Protein AF-A0A0F9EX50-F1 (afdb_monomer)

Secondary structure (DSSP, 8-state):
----HHHHH----EEEE-TTT--EEEE-SS-HHHHHHHHHHHHHHHHHHHHHHHHHHHHHHHHHHHHTT-SGGG-SEEEETTTTEEEETTT--EEEHHHHHTT-GGGGT-

Structure (mmCIF, N/CA/C/O backbone):
data_AF-A0A0F9EX50-F1
#
_entry.id   AF-A0A0F9EX50-F1
#
loop_
_atom_site.group_PDB
_atom_site.id
_atom_site.type_symbol
_atom_site.label_atom_id
_atom_site.label_alt_id
_atom_site.label_comp_id
_atom_site.label_asym_id
_atom_site.label_entity_id
_atom_site.label_seq_id
_atom_site.pdbx_PDB_ins_code
_atom_site.Cartn_x
_atom_site.Cartn_y
_atom_site.Cartn_z
_atom_site.occupancy
_atom_site.B_iso_or_equiv
_atom_site.auth_seq_id
_atom_site.auth_comp_id
_atom_site.auth_asym_id
_atom_site.auth_atom_id
_atom_site.pdbx_PDB_model_num
ATOM 1 N N . GLY A 1 1 ? 11.479 13.851 -39.936 1.00 57.91 1 GLY A N 1
ATOM 2 C CA . GLY A 1 1 ? 12.374 14.913 -39.415 1.00 57.91 1 GLY A CA 1
ATOM 3 C C . GLY A 1 1 ? 13.435 15.248 -40.450 1.00 57.91 1 GLY A C 1
ATOM 4 O O . GLY A 1 1 ? 13.639 14.420 -41.332 1.00 57.91 1 GLY A O 1
ATOM 5 N N . LYS A 1 2 ? 14.089 16.417 -40.347 1.00 61.44 2 LYS A N 1
ATOM 6 C CA . LYS A 1 2 ? 15.002 16.956 -41.380 1.00 61.44 2 LYS A CA 1
ATOM 7 C C . LYS A 1 2 ? 15.981 15.876 -41.872 1.00 61.44 2 LYS A C 1
ATOM 9 O O . LYS A 1 2 ? 16.705 15.269 -41.077 1.00 61.44 2 LYS A O 1
ATOM 14 N N . GLY A 1 3 ? 15.840 15.534 -43.152 1.00 66.44 3 GLY A N 1
ATOM 15 C CA . GLY A 1 3 ? 16.390 14.339 -43.780 1.00 66.44 3 GLY A CA 1
ATOM 16 C C . GLY A 1 3 ? 17.593 14.678 -44.641 1.00 66.44 3 GLY A C 1
ATOM 17 O O . GLY A 1 3 ? 17.487 15.466 -45.569 1.00 66.44 3 GLY A O 1
ATOM 18 N N . GLY A 1 4 ? 18.731 14.076 -44.310 1.00 79.94 4 GLY A N 1
ATOM 19 C CA . GLY A 1 4 ? 19.935 14.095 -45.133 1.00 79.94 4 GLY A CA 1
ATOM 20 C C . GLY A 1 4 ? 20.348 12.673 -45.497 1.00 79.94 4 GLY A C 1
ATOM 21 O O . GLY A 1 4 ? 19.850 11.705 -44.914 1.00 79.94 4 GLY A O 1
ATOM 22 N N . GLN A 1 5 ? 21.305 12.541 -46.415 1.00 79.94 5 GLN A N 1
ATOM 23 C CA . GLN A 1 5 ? 21.797 11.250 -46.913 1.00 79.94 5 GLN A CA 1
ATOM 24 C C . GLN A 1 5 ? 22.168 10.275 -45.780 1.00 79.94 5 GLN A C 1
ATOM 26 O O . GLN A 1 5 ? 21.860 9.085 -45.845 1.00 79.94 5 GLN A O 1
ATOM 31 N N . HIS A 1 6 ? 22.759 10.793 -44.699 1.00 80.38 6 HIS A N 1
ATOM 32 C CA . HIS A 1 6 ? 23.112 10.011 -43.516 1.00 80.38 6 HIS A CA 1
ATOM 33 C C . HIS A 1 6 ? 21.896 9.374 -42.822 1.00 80.38 6 HIS A C 1
ATOM 35 O O . HIS A 1 6 ? 21.967 8.220 -42.411 1.00 80.38 6 HIS A O 1
ATOM 41 N N . ARG A 1 7 ? 20.768 10.090 -42.721 1.00 78.81 7 ARG A N 1
ATOM 42 C CA . ARG A 1 7 ? 19.530 9.594 -42.096 1.00 78.81 7 ARG A CA 1
ATOM 43 C C . ARG A 1 7 ? 18.859 8.516 -42.945 1.00 78.81 7 ARG A C 1
ATOM 45 O O . ARG A 1 7 ? 18.343 7.558 -42.385 1.00 78.81 7 ARG A O 1
ATOM 52 N N . ASN A 1 8 ? 18.875 8.675 -44.268 1.00 81.50 8 ASN A N 1
ATOM 53 C CA . ASN A 1 8 ? 18.222 7.733 -45.181 1.00 81.50 8 ASN A CA 1
ATOM 54 C C . ASN A 1 8 ? 19.002 6.416 -45.290 1.00 81.50 8 ASN A C 1
ATOM 56 O O . ASN A 1 8 ? 18.401 5.361 -45.445 1.00 81.50 8 ASN A O 1
ATOM 60 N N . LYS A 1 9 ? 20.338 6.470 -45.177 1.00 83.44 9 LYS A N 1
ATOM 61 C CA . LYS A 1 9 ? 21.207 5.291 -45.304 1.00 83.44 9 LYS A CA 1
ATOM 62 C C . LYS A 1 9 ? 21.497 4.573 -43.981 1.00 83.44 9 LYS A C 1
ATOM 64 O O . LYS A 1 9 ? 21.809 3.387 -44.012 1.00 83.44 9 LYS A O 1
ATOM 69 N N . ARG A 1 10 ? 21.455 5.251 -42.822 1.00 84.19 10 ARG A N 1
ATOM 70 C CA . ARG A 1 10 ? 21.866 4.653 -41.534 1.00 84.19 10 ARG A CA 1
ATOM 71 C C . ARG A 1 10 ? 20.701 4.348 -40.595 1.00 84.19 10 ARG A C 1
ATOM 73 O O . ARG A 1 10 ? 19.964 5.237 -40.174 1.00 84.19 10 ARG A O 1
ATOM 80 N N . GLN A 1 11 ? 20.627 3.094 -40.153 1.00 85.62 11 GLN A N 1
ATOM 81 C CA . GLN A 1 11 ? 19.657 2.606 -39.168 1.00 85.62 11 GLN A CA 1
ATOM 82 C C . GLN A 1 11 ? 20.151 2.812 -37.725 1.00 85.62 11 GLN A C 1
ATOM 84 O O . GLN A 1 11 ? 20.479 1.870 -37.000 1.00 85.62 11 GLN A O 1
ATOM 89 N N . ASN A 1 12 ? 20.221 4.075 -37.300 1.00 88.31 12 ASN A N 1
ATOM 90 C CA . ASN A 1 12 ? 20.726 4.427 -35.968 1.00 88.31 12 ASN A CA 1
ATOM 91 C C . ASN A 1 12 ? 19.667 4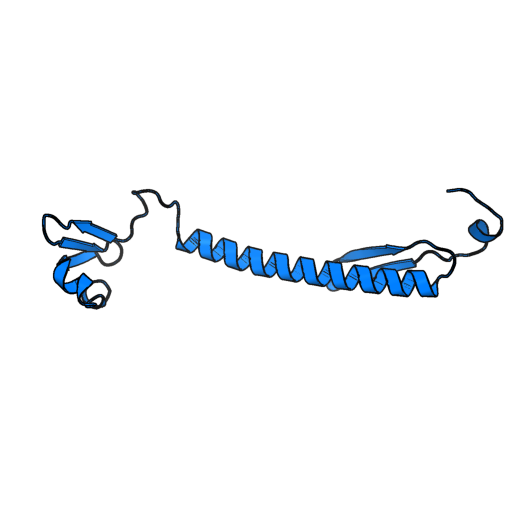.336 -34.855 1.00 88.31 12 ASN A C 1
ATOM 93 O O . ASN A 1 12 ? 20.027 4.376 -33.681 1.00 88.31 12 ASN A O 1
ATOM 97 N N . CYS A 1 13 ? 18.377 4.251 -35.189 1.00 90.81 13 CYS A N 1
ATOM 98 C CA . CYS A 1 13 ? 17.299 4.200 -34.198 1.00 90.81 13 CYS A CA 1
ATOM 99 C C . CYS A 1 13 ? 17.252 2.835 -33.496 1.00 90.81 13 CYS A C 1
ATOM 101 O O . CYS A 1 13 ? 17.428 1.800 -34.137 1.00 90.81 13 CYS A O 1
ATOM 103 N N . CYS A 1 14 ? 16.974 2.838 -32.192 1.00 93.25 14 CYS A N 1
ATOM 104 C CA . CYS A 1 14 ? 16.872 1.631 -31.374 1.00 93.25 14 CYS A CA 1
ATOM 105 C C . CYS A 1 14 ? 15.516 1.593 -30.666 1.00 93.25 14 CYS A C 1
ATOM 107 O O . CYS A 1 14 ? 15.100 2.595 -30.085 1.00 93.25 14 CYS A O 1
ATOM 109 N N . ARG A 1 15 ? 14.871 0.424 -30.668 1.00 95.25 15 ARG A N 1
ATOM 110 C CA . ARG A 1 15 ? 13.715 0.100 -29.825 1.00 95.25 15 ARG A CA 1
ATOM 111 C C . ARG A 1 15 ? 14.075 -1.101 -28.961 1.00 95.25 15 ARG A C 1
ATOM 113 O O . ARG A 1 15 ? 14.542 -2.109 -29.483 1.00 95.25 15 ARG A O 1
ATOM 120 N N . VAL A 1 16 ? 13.878 -0.981 -27.655 1.00 96.00 16 VAL A N 1
ATOM 121 C CA . VAL A 1 16 ? 14.137 -2.040 -26.675 1.00 96.00 16 VAL A CA 1
ATOM 122 C C . VAL A 1 16 ? 12.816 -2.397 -26.010 1.00 96.00 16 VAL A C 1
ATOM 124 O O . VAL A 1 16 ? 12.057 -1.505 -25.637 1.00 96.00 16 VAL A O 1
ATOM 127 N N . ILE A 1 17 ? 12.530 -3.693 -25.893 1.00 96.69 17 ILE A N 1
ATOM 128 C CA . ILE A 1 17 ? 11.285 -4.213 -25.321 1.00 96.69 17 ILE A CA 1
ATOM 129 C C . ILE A 1 17 ? 11.645 -5.154 -24.176 1.00 96.69 17 ILE A C 1
ATOM 131 O O . ILE A 1 17 ? 12.411 -6.100 -24.366 1.00 96.69 17 ILE A O 1
ATOM 135 N N . HIS A 1 18 ? 11.072 -4.917 -23.001 1.00 96.88 18 HIS A N 1
ATOM 136 C CA . HIS A 1 18 ? 11.093 -5.884 -21.917 1.00 96.88 18 HIS A CA 1
ATOM 137 C C . HIS A 1 18 ? 9.968 -6.899 -22.145 1.00 96.88 18 HIS A C 1
ATOM 139 O O . HIS A 1 18 ? 8.806 -6.613 -21.870 1.00 96.88 18 HIS A O 1
ATOM 145 N N . LYS A 1 19 ? 10.308 -8.077 -22.689 1.00 95.94 19 LYS A N 1
ATOM 146 C CA . LYS A 1 19 ? 9.321 -9.102 -23.081 1.00 95.94 19 LYS A CA 1
ATOM 147 C C . LYS A 1 19 ? 8.321 -9.465 -21.968 1.00 95.94 19 LYS A C 1
ATOM 149 O O . LYS A 1 19 ? 7.138 -9.504 -22.284 1.00 95.94 19 LYS A O 1
ATOM 154 N N . PRO A 1 20 ? 8.732 -9.670 -20.698 1.00 94.31 20 PRO A N 1
ATOM 155 C CA . PRO A 1 20 ? 7.795 -10.068 -19.646 1.00 94.31 20 PRO A CA 1
ATOM 156 C C . PRO A 1 20 ? 6.723 -9.023 -19.316 1.00 94.31 20 PRO A C 1
ATOM 158 O O . PRO A 1 20 ? 5.604 -9.392 -18.992 1.00 94.31 20 PRO A O 1
ATOM 161 N N . THR A 1 21 ? 7.048 -7.724 -19.385 1.00 93.94 21 THR A N 1
ATOM 162 C CA . THR A 1 21 ? 6.097 -6.649 -19.028 1.00 93.94 21 THR A CA 1
ATOM 163 C C . THR A 1 21 ? 5.505 -5.932 -20.240 1.00 93.94 21 THR A C 1
ATOM 165 O O . THR A 1 21 ? 4.644 -5.075 -20.077 1.00 93.94 21 THR A O 1
ATOM 168 N N . GLY A 1 22 ? 5.998 -6.203 -21.452 1.00 94.25 22 GLY A N 1
ATOM 169 C CA . GLY A 1 22 ? 5.599 -5.510 -22.681 1.00 94.25 22 GLY A CA 1
ATOM 170 C C . GLY A 1 22 ? 6.069 -4.051 -22.785 1.00 94.25 22 GLY A C 1
ATOM 171 O O . GLY A 1 22 ? 5.886 -3.421 -23.828 1.00 94.25 22 GLY A O 1
ATOM 172 N N . ILE A 1 23 ? 6.709 -3.499 -21.746 1.00 95.06 23 ILE A N 1
ATOM 173 C CA . ILE A 1 23 ? 7.177 -2.110 -21.733 1.00 95.06 23 ILE A CA 1
ATOM 174 C C . ILE A 1 23 ? 8.285 -1.945 -22.770 1.00 95.06 23 ILE A C 1
ATOM 176 O O . ILE A 1 23 ? 9.256 -2.706 -22.798 1.00 95.06 23 ILE A O 1
ATOM 180 N N . SER A 1 24 ? 8.149 -0.924 -23.617 1.00 95.62 24 SER A N 1
ATOM 181 C CA . SER A 1 24 ? 9.148 -0.604 -24.631 1.00 95.62 24 SER A CA 1
ATOM 182 C C . SER A 1 24 ? 9.595 0.844 -24.568 1.00 95.62 24 SER A C 1
ATOM 184 O O . SER A 1 24 ? 8.792 1.736 -24.304 1.00 95.62 24 SER A O 1
ATOM 186 N N . GLU A 1 25 ? 10.870 1.054 -24.871 1.00 96.81 25 GLU A N 1
ATOM 187 C CA . GLU A 1 25 ? 11.488 2.366 -25.005 1.00 96.81 25 GLU A CA 1
ATOM 188 C C . GLU A 1 25 ? 12.171 2.483 -26.357 1.00 96.81 25 GLU A C 1
ATOM 190 O O . GLU A 1 25 ? 12.733 1.515 -26.878 1.00 96.81 25 GLU A O 1
ATOM 195 N N . SER A 1 26 ? 12.118 3.677 -26.938 1.00 95.44 26 SER A N 1
ATOM 196 C CA . SER A 1 26 ? 12.736 3.959 -28.232 1.00 95.44 26 SER A CA 1
ATOM 197 C C . SER A 1 26 ? 13.600 5.208 -28.158 1.00 95.44 26 SER A C 1
ATOM 199 O O . SER A 1 26 ? 13.189 6.231 -27.613 1.00 95.44 26 SER A O 1
ATOM 201 N N . ARG A 1 27 ? 14.793 5.146 -28.753 1.00 95.44 27 ARG A N 1
ATOM 202 C CA . ARG A 1 27 ? 15.701 6.289 -28.888 1.00 95.44 27 ARG A CA 1
ATOM 203 C C . ARG A 1 27 ? 16.185 6.463 -30.317 1.00 95.44 27 ARG A C 1
ATOM 205 O O . ARG A 1 27 ? 16.363 5.505 -31.071 1.00 95.44 27 ARG A O 1
ATOM 212 N N . GLN A 1 28 ? 16.392 7.724 -30.673 1.00 92.00 28 GLN A N 1
ATOM 213 C CA . GLN A 1 28 ? 16.824 8.169 -31.990 1.00 92.00 28 GLN A CA 1
ATOM 214 C C . GLN A 1 28 ? 17.966 9.168 -31.808 1.00 92.00 28 GLN A C 1
ATOM 216 O O . GLN A 1 28 ? 17.910 10.017 -30.925 1.00 92.00 28 GLN A O 1
ATOM 221 N N . GLY A 1 29 ? 18.988 9.078 -32.655 1.00 88.06 29 GLY A N 1
ATOM 222 C CA . GLY A 1 29 ? 20.208 9.869 -32.516 1.00 88.06 29 GLY A CA 1
ATOM 223 C C . GLY A 1 29 ? 21.251 9.496 -33.565 1.00 88.06 29 GLY A C 1
ATOM 224 O O . GLY A 1 29 ? 20.997 8.665 -34.438 1.00 88.06 29 GLY A O 1
ATOM 225 N N . ARG A 1 30 ? 22.439 10.106 -33.483 1.00 85.62 30 ARG A N 1
ATOM 226 C CA . ARG A 1 30 ? 23.506 9.950 -34.492 1.00 85.62 30 ARG A CA 1
ATOM 227 C C . ARG A 1 30 ? 24.261 8.618 -34.409 1.00 85.62 30 ARG A C 1
ATOM 229 O O . ARG A 1 30 ? 24.789 8.175 -35.422 1.00 85.62 30 ARG A O 1
ATOM 236 N N . LYS A 1 31 ? 24.327 7.983 -33.232 1.00 91.06 31 LYS A N 1
ATOM 237 C CA . LYS A 1 31 ? 25.060 6.724 -33.008 1.00 91.06 31 LYS A CA 1
ATOM 238 C C . LYS A 1 31 ? 24.146 5.670 -32.379 1.00 91.06 31 LYS A C 1
ATOM 240 O O . LYS A 1 31 ? 23.601 5.897 -31.301 1.00 91.06 31 LYS A O 1
ATOM 245 N N . ARG A 1 32 ? 24.030 4.504 -33.028 1.00 92.62 32 ARG A N 1
ATOM 246 C CA . ARG A 1 32 ? 23.201 3.369 -32.574 1.00 92.62 32 ARG A CA 1
ATOM 247 C C . ARG A 1 32 ? 23.538 2.916 -31.150 1.00 92.62 32 ARG A C 1
ATOM 249 O O . ARG A 1 32 ? 22.634 2.663 -30.362 1.00 92.62 32 ARG A O 1
ATOM 256 N N . GLU A 1 33 ? 24.824 2.837 -30.815 1.00 94.75 33 GLU A N 1
ATOM 257 C CA . GLU A 1 33 ? 25.284 2.359 -29.507 1.00 94.75 33 GLU A CA 1
ATOM 258 C C . GLU A 1 33 ? 24.853 3.283 -28.354 1.00 94.75 33 GLU A C 1
ATOM 260 O O . GLU A 1 33 ? 24.355 2.802 -27.338 1.00 94.75 33 GLU A O 1
ATOM 265 N N . SER A 1 34 ? 24.950 4.608 -28.546 1.00 95.25 34 SER A N 1
ATOM 266 C CA . SER A 1 34 ? 24.455 5.594 -27.568 1.00 95.25 34 SER A CA 1
ATOM 267 C C . SER A 1 34 ? 22.953 5.441 -27.363 1.00 95.25 34 SER A C 1
ATOM 269 O O . SER A 1 34 ? 22.492 5.277 -26.237 1.00 95.25 34 SER A O 1
ATOM 271 N N . ASN A 1 35 ? 22.202 5.368 -28.467 1.00 94.12 35 ASN A N 1
ATOM 272 C CA . ASN A 1 35 ? 20.751 5.205 -28.423 1.00 94.12 35 ASN A CA 1
ATOM 273 C C . ASN A 1 35 ? 20.345 3.908 -27.710 1.00 94.12 35 ASN A C 1
ATOM 275 O O . ASN A 1 35 ? 19.360 3.893 -26.978 1.00 94.12 35 ASN A O 1
ATOM 279 N N . LEU A 1 36 ? 21.093 2.816 -27.908 1.00 95.62 36 LEU A N 1
ATOM 280 C CA . LEU A 1 36 ? 20.839 1.548 -27.227 1.00 95.62 36 LEU A CA 1
ATOM 281 C C . LEU A 1 36 ? 21.091 1.657 -25.718 1.00 95.62 36 LEU A C 1
ATOM 283 O O . LEU A 1 36 ? 20.280 1.163 -24.936 1.00 95.62 36 LEU A O 1
ATOM 287 N N . ARG A 1 37 ? 22.191 2.300 -25.307 1.00 96.19 37 ARG A N 1
ATOM 288 C CA . ARG A 1 37 ? 22.536 2.512 -23.894 1.00 96.19 37 ARG A CA 1
ATOM 289 C C . ARG A 1 37 ? 21.474 3.351 -23.186 1.00 96.19 37 ARG A C 1
ATOM 291 O O . ARG A 1 37 ? 20.953 2.936 -22.155 1.00 96.19 37 ARG A O 1
ATOM 298 N N . GLU A 1 38 ? 21.095 4.470 -23.791 1.00 96.44 38 GLU A N 1
ATOM 299 C CA . GLU A 1 38 ? 20.068 5.373 -23.267 1.00 96.44 38 GLU A CA 1
ATOM 300 C C . GLU A 1 38 ? 18.688 4.709 -23.212 1.00 96.44 38 GLU A C 1
ATOM 302 O O . GLU A 1 38 ? 17.986 4.838 -22.211 1.00 96.44 38 GLU A O 1
ATOM 307 N N . ALA A 1 39 ? 18.297 3.958 -24.250 1.00 96.75 39 ALA A N 1
ATOM 308 C CA . ALA A 1 39 ? 17.024 3.238 -24.258 1.00 96.75 39 ALA A CA 1
ATOM 309 C C . ALA A 1 39 ? 16.969 2.162 -23.165 1.00 96.75 39 ALA A C 1
ATOM 311 O O . ALA A 1 39 ? 15.944 2.020 -22.504 1.00 96.75 39 ALA A O 1
ATOM 312 N N . LYS A 1 40 ? 18.069 1.431 -22.932 1.00 96.69 40 LYS A N 1
ATOM 313 C CA . LYS A 1 40 ? 18.160 0.457 -21.832 1.00 96.69 40 LYS A CA 1
ATOM 314 C C . LYS A 1 40 ? 18.057 1.135 -20.466 1.00 96.69 40 LYS A C 1
ATOM 316 O O . LYS A 1 40 ? 17.313 0.656 -19.618 1.00 96.69 40 LYS A O 1
ATOM 321 N N . GLN A 1 41 ? 18.760 2.248 -20.260 1.00 96.81 41 GLN A N 1
ATOM 322 C CA . GLN A 1 41 ? 18.708 2.988 -18.998 1.00 96.81 41 GLN A CA 1
ATOM 323 C C . GLN A 1 41 ? 17.299 3.527 -18.717 1.00 96.81 41 GLN A C 1
ATOM 325 O O . GLN A 1 41 ? 16.778 3.331 -17.622 1.00 96.81 41 GLN A O 1
ATOM 330 N N . ALA A 1 42 ? 16.652 4.134 -19.716 1.00 96.69 42 ALA A N 1
ATOM 331 C CA . ALA A 1 42 ? 15.271 4.599 -19.602 1.00 96.69 42 ALA A CA 1
ATOM 332 C C . ALA A 1 42 ? 14.302 3.445 -19.296 1.00 96.69 42 ALA A C 1
ATOM 334 O O . ALA A 1 42 ? 13.446 3.570 -18.419 1.00 96.69 42 ALA A O 1
ATOM 335 N N . LEU A 1 43 ? 14.482 2.297 -19.959 1.00 97.31 43 LEU A N 1
ATOM 336 C CA . LEU A 1 43 ? 13.654 1.114 -19.744 1.00 97.31 43 LEU A CA 1
ATOM 337 C C . LEU A 1 43 ? 13.784 0.585 -18.311 1.00 97.31 43 LEU A C 1
ATOM 339 O O . LEU A 1 43 ? 12.771 0.273 -17.692 1.00 97.31 43 LEU A O 1
ATOM 343 N N . LEU A 1 44 ? 15.001 0.531 -17.760 1.00 96.75 44 LEU A N 1
ATOM 344 C CA . LEU A 1 44 ? 15.237 0.119 -16.371 1.00 96.75 44 LEU A CA 1
ATOM 345 C C . LEU A 1 44 ? 14.562 1.059 -15.366 1.00 96.75 44 LEU A C 1
ATOM 347 O O . LEU A 1 44 ? 13.925 0.587 -14.425 1.00 96.75 44 LEU A O 1
ATOM 351 N N . VAL A 1 45 ? 14.659 2.375 -15.577 1.00 97.12 45 VAL A N 1
ATOM 352 C CA . VAL A 1 45 ? 13.980 3.365 -14.725 1.00 97.12 45 VAL A CA 1
ATOM 353 C C . VAL A 1 45 ? 12.466 3.163 -14.774 1.00 97.12 45 VAL A C 1
ATOM 355 O O . VAL A 1 45 ? 11.822 3.087 -13.729 1.00 97.12 45 VAL A O 1
ATOM 358 N N . ARG A 1 46 ? 11.892 2.997 -15.971 1.00 96.06 46 ARG A N 1
ATOM 359 C CA . ARG A 1 46 ? 10.450 2.769 -16.132 1.00 96.06 46 ARG A CA 1
ATOM 360 C C . ARG A 1 46 ? 9.992 1.462 -15.480 1.00 96.06 46 ARG A C 1
ATOM 362 O O . ARG A 1 46 ? 8.954 1.451 -14.824 1.00 96.06 46 ARG A O 1
ATOM 369 N N . LEU A 1 47 ? 10.763 0.382 -15.620 1.00 96.44 47 LEU A N 1
ATOM 370 C CA . LEU A 1 47 ? 10.479 -0.901 -14.968 1.00 96.44 47 LEU A CA 1
ATOM 371 C C . LEU A 1 47 ? 10.486 -0.774 -13.444 1.00 96.44 47 LEU A C 1
ATOM 373 O O . LEU A 1 47 ? 9.576 -1.274 -12.785 1.00 96.44 47 LEU A O 1
ATOM 377 N N . ARG A 1 48 ? 11.479 -0.075 -12.887 1.00 96.12 48 ARG A N 1
ATOM 378 C CA . ARG A 1 48 ? 11.580 0.146 -11.442 1.00 96.12 48 ARG A CA 1
ATOM 379 C C . ARG A 1 48 ? 10.391 0.941 -10.911 1.00 96.12 48 ARG A C 1
ATOM 381 O O . ARG A 1 48 ? 9.804 0.544 -9.910 1.00 96.12 48 ARG A O 1
ATOM 388 N N . ASN A 1 49 ? 10.012 2.016 -11.600 1.00 95.75 49 ASN A N 1
ATOM 389 C CA . ASN A 1 49 ? 8.860 2.829 -11.215 1.00 95.75 49 ASN A CA 1
ATOM 390 C C . ASN A 1 49 ? 7.566 2.010 -11.265 1.00 95.75 49 ASN A C 1
ATOM 392 O O . ASN A 1 49 ? 6.839 1.970 -10.282 1.00 95.75 49 ASN A O 1
ATOM 396 N N . SER A 1 50 ? 7.344 1.256 -12.345 1.00 95.31 50 SER A N 1
ATOM 397 C CA . SER A 1 50 ? 6.171 0.383 -12.468 1.00 95.31 50 SER A CA 1
ATOM 398 C C . SER A 1 50 ? 6.097 -0.677 -11.361 1.00 95.31 50 SER A C 1
ATOM 400 O O . SER A 1 50 ? 5.015 -0.931 -10.834 1.00 95.31 50 SER A O 1
ATOM 402 N N . GLY A 1 51 ? 7.229 -1.276 -10.976 1.00 94.25 51 GLY A N 1
ATOM 403 C CA . GLY A 1 51 ? 7.283 -2.221 -9.857 1.00 94.25 51 GLY A CA 1
ATOM 404 C C . GLY A 1 51 ? 6.956 -1.568 -8.511 1.00 94.25 51 GLY A C 1
ATOM 405 O O . GLY A 1 51 ? 6.208 -2.135 -7.712 1.00 94.25 51 GLY A O 1
ATOM 406 N N . ASN A 1 52 ? 7.466 -0.356 -8.277 1.00 95.56 52 ASN A N 1
ATOM 407 C CA . ASN A 1 52 ? 7.154 0.421 -7.078 1.00 95.56 52 ASN A CA 1
ATOM 408 C C . ASN A 1 52 ? 5.667 0.787 -7.017 1.00 95.56 52 ASN A C 1
ATOM 410 O O . ASN A 1 52 ? 5.035 0.561 -5.987 1.00 95.56 52 ASN A O 1
ATOM 414 N N . ASP A 1 53 ? 5.096 1.282 -8.116 1.00 95.38 53 ASP A N 1
ATOM 415 C CA . ASP A 1 53 ? 3.684 1.666 -8.202 1.00 95.38 53 ASP A CA 1
ATOM 416 C C . ASP A 1 53 ? 2.763 0.470 -7.942 1.00 95.38 53 ASP A C 1
ATOM 418 O O . ASP A 1 53 ? 1.777 0.588 -7.216 1.00 95.38 53 ASP A O 1
ATOM 422 N N . PHE A 1 54 ? 3.113 -0.708 -8.466 1.00 94.69 54 PHE A N 1
ATOM 423 C CA . PHE A 1 54 ? 2.376 -1.942 -8.201 1.00 94.69 54 PHE A CA 1
ATOM 424 C C . PHE A 1 54 ? 2.410 -2.327 -6.714 1.00 94.69 54 PHE A C 1
ATOM 426 O O . PHE A 1 54 ? 1.370 -2.620 -6.117 1.00 94.69 54 PHE A O 1
ATOM 433 N N . SER A 1 55 ? 3.594 -2.295 -6.094 1.00 94.69 55 SER A N 1
ATOM 434 C CA . SER A 1 55 ? 3.762 -2.604 -4.669 1.00 94.69 55 SER A CA 1
ATOM 435 C C . SER A 1 55 ? 2.991 -1.620 -3.782 1.00 94.69 55 SER A C 1
ATOM 437 O O . SER A 1 55 ? 2.202 -2.027 -2.924 1.00 94.69 55 SER A O 1
ATOM 439 N N . LEU A 1 56 ? 3.141 -0.319 -4.042 1.00 96.00 56 LEU A N 1
ATOM 440 C CA . LEU A 1 56 ? 2.431 0.742 -3.329 1.00 96.00 56 LEU A CA 1
ATOM 441 C C . LEU A 1 56 ? 0.919 0.641 -3.529 1.00 96.00 56 LEU A C 1
ATOM 443 O O . LEU A 1 56 ? 0.168 0.791 -2.568 1.00 96.00 56 LEU A O 1
ATOM 447 N N . GLY A 1 57 ? 0.461 0.331 -4.742 1.00 95.88 57 GLY A N 1
ATOM 448 C CA . GLY A 1 57 ? -0.948 0.088 -5.043 1.00 95.88 57 GLY A CA 1
ATOM 449 C C . GLY A 1 57 ? -1.529 -1.043 -4.195 1.00 95.88 57 GLY A C 1
ATOM 450 O O . GLY A 1 57 ? -2.589 -0.875 -3.590 1.00 95.88 57 GLY A O 1
ATOM 451 N N . LYS A 1 58 ? -0.803 -2.160 -4.063 1.00 96.00 58 LYS A N 1
ATOM 452 C CA . LYS A 1 58 ? -1.209 -3.295 -3.220 1.00 96.00 58 LYS A CA 1
ATOM 453 C C . LYS A 1 58 ? -1.293 -2.914 -1.740 1.00 96.00 58 LYS A C 1
ATOM 455 O O . LYS A 1 58 ? -2.273 -3.246 -1.075 1.00 96.00 58 LYS A O 1
ATOM 460 N N . ILE A 1 59 ? -0.299 -2.188 -1.227 1.00 95.94 59 ILE A N 1
ATOM 461 C CA . ILE A 1 59 ? -0.284 -1.713 0.166 1.00 95.94 59 ILE A CA 1
ATOM 462 C C . ILE A 1 59 ? -1.444 -0.745 0.418 1.00 95.94 59 ILE A C 1
ATOM 464 O O . ILE A 1 59 ? -2.168 -0.889 1.401 1.00 95.94 59 ILE A O 1
ATOM 468 N N . ASN A 1 60 ? -1.661 0.212 -0.484 1.00 94.88 60 ASN A N 1
ATOM 469 C CA . ASN A 1 60 ? -2.724 1.205 -0.367 1.00 94.88 60 ASN A CA 1
ATOM 470 C C . ASN A 1 60 ? -4.112 0.570 -0.400 1.00 94.88 60 ASN A C 1
ATOM 472 O O . ASN A 1 60 ? -4.973 0.966 0.386 1.00 94.88 60 ASN A O 1
ATOM 476 N N . LEU A 1 61 ? -4.321 -0.428 -1.261 1.00 94.94 61 LEU A N 1
ATOM 477 C CA . LEU A 1 61 ? -5.567 -1.186 -1.308 1.00 94.94 61 LEU A CA 1
ATOM 478 C C . LEU A 1 61 ? -5.808 -1.930 0.009 1.00 94.94 61 LEU A C 1
ATOM 480 O O . LEU A 1 61 ? -6.877 -1.797 0.601 1.00 94.94 61 LEU A O 1
ATOM 484 N N . ASN A 1 62 ? -4.798 -2.644 0.512 1.00 95.19 62 ASN A N 1
ATOM 485 C CA . ASN A 1 62 ? -4.891 -3.351 1.790 1.00 95.19 62 ASN A CA 1
ATOM 486 C C . ASN A 1 62 ? -5.198 -2.393 2.947 1.00 95.19 62 ASN A C 1
ATOM 488 O O . ASN A 1 62 ? -6.087 -2.661 3.752 1.00 95.19 62 ASN A O 1
ATOM 492 N N . ARG A 1 63 ? -4.514 -1.245 3.002 1.00 94.19 63 ARG A N 1
ATOM 493 C CA . ARG A 1 63 ? -4.753 -0.210 4.014 1.00 94.19 63 ARG A CA 1
ATOM 494 C C . ARG A 1 63 ? -6.169 0.354 3.919 1.00 94.19 63 ARG A C 1
ATOM 496 O O . ARG A 1 63 ? -6.829 0.509 4.940 1.00 94.19 63 ARG A O 1
ATOM 503 N N . LYS A 1 64 ? -6.653 0.642 2.707 1.00 92.06 64 LYS A N 1
ATOM 504 C CA . LYS A 1 64 ? -8.020 1.134 2.483 1.00 92.06 64 LYS A CA 1
ATOM 505 C C . LYS A 1 64 ? -9.056 0.123 2.979 1.00 92.06 64 LYS A C 1
ATOM 507 O O . LYS A 1 64 ? -9.994 0.514 3.663 1.00 92.06 64 LYS A O 1
ATOM 512 N N . ASN A 1 65 ? -8.836 -1.164 2.717 1.00 90.88 65 ASN A N 1
ATOM 513 C CA . ASN A 1 65 ? -9.710 -2.235 3.194 1.00 90.88 65 ASN A CA 1
ATOM 514 C C . ASN A 1 65 ? -9.691 -2.376 4.725 1.00 90.88 65 ASN A C 1
ATOM 516 O O . ASN A 1 65 ? -10.725 -2.660 5.316 1.00 90.88 65 ASN A O 1
ATOM 520 N N . GLN A 1 66 ? -8.544 -2.156 5.377 1.00 90.56 66 GLN A N 1
ATOM 521 C CA . GLN A 1 66 ? -8.433 -2.204 6.842 1.00 90.56 66 GLN A CA 1
ATOM 522 C C . GLN A 1 66 ? -9.118 -1.021 7.542 1.00 90.56 66 GLN A C 1
ATOM 524 O O . GLN A 1 66 ? -9.673 -1.194 8.623 1.00 90.56 66 GLN A O 1
ATOM 529 N N . VAL A 1 67 ? -9.061 0.177 6.952 1.00 89.62 67 VAL A N 1
ATOM 530 C CA . VAL A 1 67 ? -9.659 1.393 7.534 1.00 89.62 67 VAL A CA 1
ATOM 531 C C . VAL A 1 67 ? -11.177 1.448 7.306 1.00 89.62 67 VAL A C 1
ATOM 533 O O . VAL A 1 67 ? -11.897 2.008 8.132 1.00 89.62 67 VAL A O 1
ATOM 536 N N . GLY A 1 68 ? -11.676 0.856 6.216 1.00 87.81 68 GLY A N 1
ATOM 537 C CA . GLY A 1 68 ? -13.093 0.921 5.846 1.00 87.81 68 GLY A CA 1
ATOM 538 C C . GLY A 1 68 ? -13.497 2.311 5.338 1.00 87.81 68 GLY A C 1
ATOM 539 O O . GLY A 1 68 ? -12.666 3.051 4.806 1.00 87.81 68 GLY A O 1
ATOM 540 N N . SER A 1 69 ? -14.775 2.682 5.483 1.00 89.31 69 SER A N 1
ATOM 541 C CA . SER A 1 69 ? -15.275 3.991 5.024 1.00 89.31 69 SER A CA 1
ATOM 542 C C . SER A 1 69 ? -14.979 5.153 5.978 1.00 89.31 69 SER A C 1
ATOM 544 O O . SER A 1 69 ? -15.153 6.310 5.605 1.00 89.31 69 SER A O 1
ATOM 546 N N . GLY A 1 70 ? -14.571 4.866 7.219 1.00 86.94 70 GLY A N 1
ATOM 547 C CA . GLY A 1 70 ? -14.441 5.869 8.284 1.00 86.94 70 GLY A CA 1
ATOM 548 C C . GLY A 1 70 ? -15.780 6.389 8.830 1.00 86.94 70 GLY A C 1
ATOM 549 O O . GLY A 1 70 ? -15.790 7.211 9.745 1.00 86.94 70 GLY A O 1
ATOM 550 N N . MET A 1 71 ? -16.914 5.906 8.314 1.00 89.75 71 MET A N 1
ATOM 551 C CA . MET A 1 71 ? -18.239 6.285 8.795 1.00 89.75 71 MET A CA 1
ATOM 552 C C . MET A 1 71 ? -18.590 5.580 10.107 1.00 89.75 71 MET A C 1
ATOM 554 O O . MET A 1 71 ? -18.113 4.490 10.420 1.00 89.75 71 MET A O 1
ATOM 558 N N . ARG A 1 72 ? -19.522 6.168 10.868 1.00 87.06 72 ARG A N 1
ATOM 559 C CA . ARG A 1 72 ? -20.004 5.615 12.150 1.00 87.06 72 ARG A CA 1
ATOM 560 C C . ARG A 1 72 ? -20.647 4.223 12.017 1.00 87.06 72 ARG A C 1
ATOM 562 O O . ARG A 1 72 ? -20.767 3.520 13.026 1.00 87.06 72 ARG A O 1
ATOM 569 N N . GLY A 1 73 ? -21.093 3.851 10.817 1.00 87.38 73 GLY A N 1
ATOM 570 C CA . GLY A 1 73 ? -21.645 2.528 10.511 1.00 87.38 73 GLY A CA 1
ATOM 571 C C . GLY A 1 73 ? -20.605 1.415 10.636 1.00 87.38 73 GLY A C 1
ATOM 572 O O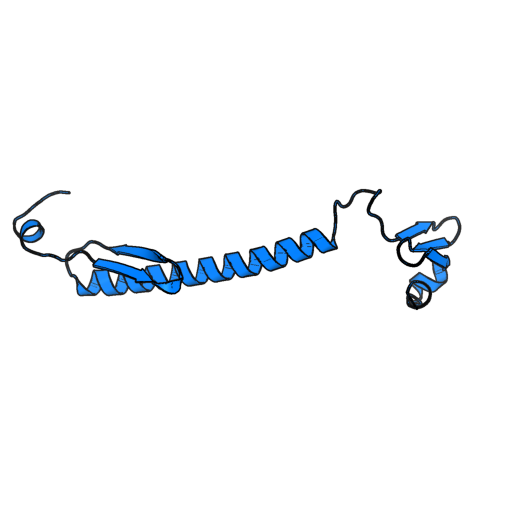 . GLY A 1 73 ? -20.882 0.403 11.267 1.00 87.38 73 GLY A O 1
ATOM 573 N N . ASP A 1 74 ? -19.379 1.670 10.181 1.00 88.69 74 ASP A N 1
ATOM 574 C CA . ASP A 1 74 ? -18.310 0.667 10.068 1.00 88.69 74 ASP A CA 1
ATOM 575 C C . ASP A 1 74 ? -17.495 0.505 11.361 1.00 88.69 74 ASP A C 1
ATOM 577 O O . ASP A 1 74 ? -16.444 -0.138 11.390 1.00 88.69 74 ASP A O 1
ATOM 581 N N . LYS A 1 75 ? -17.942 1.125 12.459 1.00 91.94 75 LYS A N 1
ATOM 582 C CA . LYS A 1 75 ? -17.215 1.083 13.728 1.00 91.94 75 LYS A CA 1
ATOM 583 C C . LYS A 1 75 ? -17.169 -0.348 14.268 1.00 91.94 75 LYS A C 1
ATOM 585 O O . LYS A 1 75 ? -18.192 -0.974 14.524 1.00 91.94 75 LYS A O 1
ATOM 590 N N . ILE A 1 76 ? -15.964 -0.822 14.554 1.00 92.25 76 ILE A N 1
ATOM 591 C CA . ILE A 1 76 ? -15.752 -2.118 15.209 1.00 92.25 76 ILE A CA 1
ATOM 592 C C . ILE A 1 76 ? -15.957 -2.005 16.726 1.00 92.25 76 ILE A C 1
ATOM 594 O O . ILE A 1 76 ? -16.328 -2.976 17.372 1.00 92.25 76 ILE A O 1
ATOM 598 N N . ARG A 1 77 ? -15.769 -0.814 17.312 1.00 93.25 77 ARG A N 1
ATOM 599 C CA . ARG A 1 77 ? -15.925 -0.574 18.756 1.00 93.25 77 ARG A CA 1
ATOM 600 C C . ARG A 1 77 ? -16.682 0.707 19.042 1.00 93.25 77 ARG A C 1
ATOM 602 O O . ARG A 1 77 ? -16.658 1.660 18.268 1.00 93.25 77 ARG A O 1
ATOM 609 N N . THR A 1 78 ? -17.372 0.745 20.173 1.00 95.19 78 THR A N 1
ATOM 610 C CA . THR A 1 78 ? -18.012 1.953 20.701 1.00 95.19 78 THR A CA 1
ATOM 611 C C . THR A 1 78 ? -17.542 2.196 22.127 1.00 9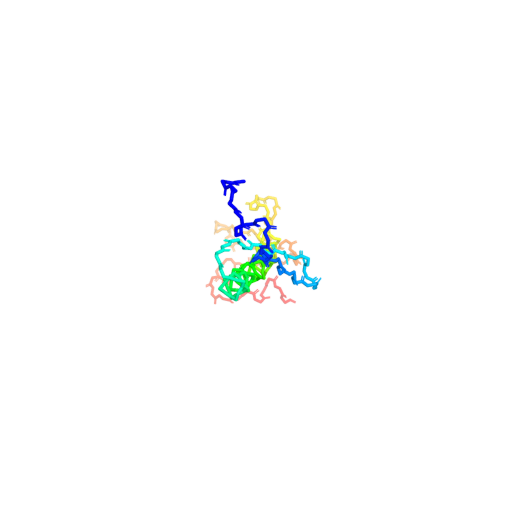5.19 78 THR A C 1
ATOM 613 O O . THR A 1 78 ? -17.790 1.370 23.001 1.00 95.19 78 THR A O 1
ATOM 616 N N . TYR A 1 79 ? -16.898 3.343 22.350 1.00 95.44 79 TYR A N 1
ATOM 617 C CA . TYR A 1 79 ? -16.436 3.808 23.657 1.00 95.44 79 TYR A CA 1
ATOM 618 C C . TYR A 1 79 ? -17.429 4.838 24.204 1.00 95.44 79 TYR A C 1
ATOM 620 O O . TYR A 1 79 ? -17.667 5.870 23.579 1.00 95.44 79 TYR A O 1
ATOM 628 N N . ARG A 1 80 ? -18.031 4.551 25.359 1.00 96.38 80 ARG A N 1
ATOM 629 C CA . ARG A 1 80 ? -18.955 5.434 26.084 1.00 96.38 80 ARG A CA 1
ATOM 630 C C . ARG A 1 80 ? -18.329 5.790 27.427 1.00 96.38 80 ARG A C 1
ATOM 632 O O . ARG A 1 80 ? -18.506 5.074 28.406 1.00 96.38 80 ARG A O 1
ATOM 639 N N . PHE A 1 81 ? -17.577 6.888 27.457 1.00 95.38 81 PHE A N 1
ATOM 640 C CA . PHE A 1 81 ? -16.837 7.309 28.652 1.00 95.38 81 PHE A CA 1
ATOM 641 C C . PHE A 1 81 ? -17.741 7.719 29.819 1.00 95.38 81 PHE A C 1
ATOM 643 O O . PHE A 1 81 ? -17.411 7.395 30.952 1.00 95.38 81 PHE A O 1
ATOM 650 N N . GLN A 1 82 ? -18.894 8.340 29.543 1.00 96.88 82 GLN A N 1
ATOM 651 C CA . GLN A 1 82 ? -19.876 8.724 30.569 1.00 96.88 82 GLN A CA 1
ATOM 652 C C . GLN A 1 82 ? -20.369 7.517 31.384 1.00 96.88 82 GLN A C 1
ATOM 654 O O . GLN A 1 82 ? -20.494 7.607 32.598 1.00 96.88 82 GLN A O 1
ATOM 659 N N . ASP A 1 83 ? -20.553 6.369 30.724 1.00 96.44 83 ASP A N 1
ATOM 660 C CA . ASP A 1 83 ? -21.013 5.125 31.360 1.00 96.44 83 ASP A CA 1
ATOM 661 C C . ASP A 1 83 ? -19.859 4.169 31.698 1.00 96.44 83 ASP A C 1
ATOM 663 O O . ASP A 1 83 ? -20.089 3.004 32.020 1.00 96.44 83 ASP A O 1
ATOM 667 N N . ASN A 1 84 ? -18.610 4.617 31.529 1.00 96.75 84 ASN A N 1
ATOM 668 C CA . ASN A 1 84 ? -17.406 3.797 31.640 1.00 96.75 84 ASN A CA 1
ATOM 669 C C . ASN A 1 84 ? -17.503 2.455 30.880 1.00 96.75 84 ASN A C 1
ATOM 671 O O . ASN A 1 84 ? -17.105 1.420 31.410 1.00 96.75 84 ASN A O 1
ATOM 675 N N . ARG A 1 85 ? -18.032 2.443 29.647 1.00 96.56 85 ARG A N 1
ATOM 676 C CA . ARG A 1 85 ? -18.346 1.211 28.897 1.00 96.56 85 ARG A CA 1
ATOM 677 C C . ARG A 1 85 ? -17.745 1.182 27.494 1.00 96.56 85 ARG A C 1
ATOM 679 O O . ARG A 1 85 ? -17.904 2.124 26.721 1.00 96.56 85 ARG A O 1
ATOM 686 N N . VAL A 1 86 ? -17.178 0.042 27.116 1.00 96.88 86 VAL A N 1
ATOM 68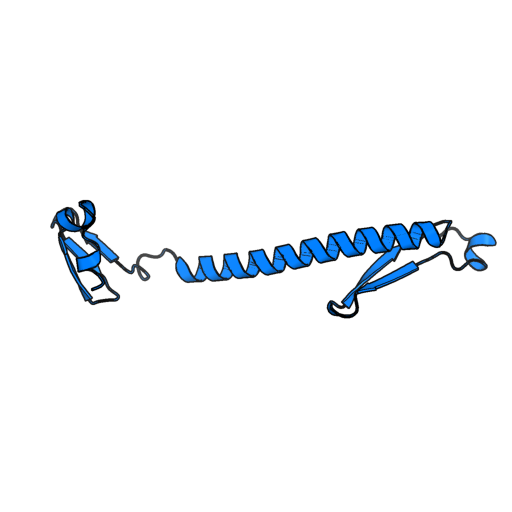7 C CA . VAL A 1 86 ? -16.730 -0.285 25.756 1.00 96.88 86 VAL A CA 1
ATOM 688 C C . VAL A 1 86 ? -17.507 -1.496 25.249 1.00 96.88 86 VAL A C 1
ATOM 690 O O . VAL A 1 86 ? -17.686 -2.462 25.986 1.00 96.88 86 VAL A O 1
ATOM 693 N N . ALA A 1 87 ? -17.972 -1.441 24.002 1.00 95.19 87 ALA A N 1
ATOM 694 C CA . ALA A 1 87 ? -18.576 -2.574 23.300 1.00 95.19 87 ALA A CA 1
ATOM 695 C C . ALA A 1 87 ? -17.815 -2.848 21.999 1.00 95.19 87 ALA A C 1
ATOM 697 O O . ALA A 1 87 ? -17.622 -1.917 21.209 1.00 95.19 87 ALA A O 1
ATOM 698 N N . ASP A 1 88 ? -17.401 -4.096 21.785 1.00 95.00 88 ASP A N 1
ATOM 699 C CA . ASP A 1 88 ? -16.843 -4.585 20.523 1.00 95.00 88 ASP A CA 1
ATOM 700 C C . ASP A 1 88 ? -17.944 -5.268 19.702 1.00 95.00 88 ASP A C 1
ATOM 702 O O . ASP A 1 88 ? -18.643 -6.157 20.180 1.00 95.00 88 ASP A O 1
ATOM 706 N N . HIS A 1 89 ? -18.136 -4.805 18.468 1.00 92.06 89 HIS A N 1
ATOM 707 C CA . HIS A 1 89 ? -19.194 -5.271 17.568 1.00 92.06 89 HIS A CA 1
ATOM 708 C C . HIS A 1 89 ? -18.802 -6.527 16.783 1.00 92.06 89 HIS A C 1
ATOM 710 O O . HIS A 1 89 ? -19.667 -7.121 16.150 1.00 92.06 89 HIS A O 1
ATOM 716 N N . ARG A 1 90 ? -17.526 -6.942 16.802 1.00 90.38 90 ARG A N 1
ATOM 717 C CA . ARG A 1 90 ? -17.069 -8.176 16.144 1.00 90.38 90 ARG A CA 1
ATOM 718 C C . ARG A 1 90 ? -17.209 -9.387 17.058 1.00 90.38 90 ARG A C 1
ATOM 720 O O . ARG A 1 90 ? -17.649 -10.427 16.587 1.00 90.38 90 ARG A O 1
ATOM 727 N N . SER A 1 91 ? -16.832 -9.258 18.329 1.00 92.31 91 SER A N 1
ATOM 728 C CA . SER A 1 91 ? -16.948 -10.330 19.329 1.00 92.31 91 SER A CA 1
ATOM 729 C C . SER A 1 91 ? -18.255 -10.276 20.124 1.00 92.31 91 SER A C 1
ATOM 731 O O . SER A 1 91 ? -18.647 -11.266 20.732 1.00 92.31 91 SER A O 1
ATOM 733 N N . GLY A 1 92 ? -18.937 -9.125 20.150 1.00 92.62 92 GLY A N 1
ATOM 734 C CA . GLY A 1 92 ? -20.113 -8.895 20.995 1.00 92.62 92 GLY A CA 1
ATOM 735 C C . GLY A 1 92 ? -19.778 -8.640 22.471 1.00 92.62 92 GLY A C 1
ATOM 736 O O . GLY A 1 92 ? -20.681 -8.364 23.269 1.00 92.62 92 GLY A O 1
ATOM 737 N N . LEU A 1 93 ? -18.493 -8.692 22.840 1.00 95.00 93 LEU A N 1
ATOM 738 C CA . LEU A 1 93 ? -18.018 -8.509 24.207 1.00 95.00 93 LEU A CA 1
ATOM 739 C C . LEU A 1 93 ? -18.127 -7.049 24.659 1.00 95.00 93 LEU A C 1
ATOM 741 O O . LEU A 1 93 ? -18.028 -6.092 23.880 1.00 95.00 93 LEU A O 1
ATOM 745 N N . LYS A 1 94 ? -18.337 -6.878 25.966 1.00 95.12 94 LYS A N 1
ATOM 746 C CA . LYS A 1 94 ? -18.467 -5.573 26.619 1.00 95.12 94 LYS A CA 1
ATOM 747 C C . LYS A 1 94 ? -17.610 -5.545 27.876 1.00 95.12 94 LYS A C 1
ATOM 749 O O . LYS A 1 94 ? -17.606 -6.494 28.650 1.00 95.12 94 LYS A O 1
ATOM 754 N N . THR A 1 95 ? -16.924 -4.434 28.105 1.00 96.06 95 THR A N 1
ATOM 755 C CA . THR A 1 95 ? -16.075 -4.223 29.288 1.00 96.06 95 THR A CA 1
ATOM 756 C C . THR A 1 95 ? -16.040 -2.740 29.658 1.00 96.06 95 THR A C 1
ATOM 758 O O . THR A 1 95 ? -16.749 -1.935 29.048 1.00 96.06 95 THR A O 1
ATOM 761 N N . SER A 1 96 ? -15.257 -2.355 30.666 1.00 96.62 96 SER A N 1
ATOM 762 C CA . SER A 1 96 ? -15.167 -0.964 31.110 1.00 96.62 96 SER A CA 1
ATOM 763 C C . SER A 1 96 ? -14.046 -0.173 30.435 1.00 96.62 96 SER A C 1
ATOM 765 O O . SER A 1 96 ? -12.968 -0.707 30.160 1.00 96.62 96 SER A O 1
ATOM 767 N N . CYS A 1 97 ? -14.266 1.129 30.208 1.00 96.19 97 CYS A N 1
ATOM 768 C CA . CYS A 1 97 ? -13.242 2.009 29.627 1.00 96.19 97 CYS A CA 1
ATOM 769 C C . CYS A 1 97 ? -11.985 2.050 30.504 1.00 96.19 97 CYS A C 1
ATOM 771 O O . CYS A 1 97 ? -10.878 1.988 29.978 1.00 96.19 97 CYS A O 1
ATOM 773 N N . SER A 1 98 ? -12.136 2.082 31.832 1.00 96.31 98 SER A N 1
ATOM 774 C CA . SER A 1 98 ? -11.005 2.088 32.768 1.00 96.31 98 SER A CA 1
ATOM 775 C C . SER A 1 98 ? -10.087 0.872 32.617 1.00 96.31 98 SER A C 1
ATOM 777 O O . SER A 1 98 ? -8.878 1.015 32.763 1.00 96.31 98 SER A O 1
ATOM 779 N N . LYS A 1 99 ? -10.631 -0.320 32.331 1.00 95.44 99 LYS A N 1
ATOM 780 C CA . LYS A 1 99 ? -9.822 -1.533 32.119 1.00 95.44 99 LYS A CA 1
ATOM 781 C C . LYS A 1 99 ? -9.085 -1.478 30.784 1.00 95.44 99 LYS A C 1
ATOM 783 O O . LYS A 1 99 ? -7.893 -1.764 30.739 1.00 95.44 99 LYS A O 1
ATOM 788 N N . ILE A 1 100 ? -9.762 -1.031 29.725 1.00 95.75 100 ILE A N 1
ATOM 789 C CA . ILE A 1 100 ? -9.141 -0.880 28.402 1.00 95.75 100 ILE A CA 1
ATOM 790 C C . ILE A 1 100 ? -8.013 0.148 28.418 1.00 95.75 100 ILE A C 1
ATOM 792 O O . ILE A 1 100 ? -6.945 -0.111 27.877 1.00 95.75 100 ILE A O 1
ATOM 796 N N . LEU A 1 101 ? -8.212 1.287 29.083 1.00 94.50 101 LEU A N 1
ATOM 797 C CA . LEU A 1 101 ? -7.179 2.319 29.210 1.00 94.50 101 LEU A CA 1
ATOM 798 C C . LEU A 1 101 ? -5.954 1.849 30.008 1.00 94.50 101 LEU A C 1
ATOM 800 O O . LEU A 1 101 ? -4.869 2.385 29.818 1.00 94.50 101 LEU A O 1
ATOM 804 N N . LYS A 1 102 ? -6.110 0.830 30.860 1.00 96.62 102 LYS A N 1
ATOM 805 C CA . LYS A 1 102 ? -5.003 0.156 31.556 1.00 96.62 102 LYS A CA 1
ATOM 806 C C . LYS A 1 102 ? -4.317 -0.929 30.711 1.00 96.62 102 LYS A C 1
ATOM 808 O O . LYS A 1 102 ? -3.391 -1.564 31.195 1.00 96.62 102 LYS A O 1
ATOM 813 N N . GLY A 1 103 ? -4.753 -1.141 29.467 1.00 94.94 103 GLY A N 1
ATOM 814 C CA . GLY A 1 103 ? -4.150 -2.091 28.531 1.00 94.94 103 GLY A CA 1
ATOM 815 C C . GLY A 1 103 ? -4.807 -3.473 28.482 1.00 94.94 103 GLY A C 1
ATOM 816 O O . GLY A 1 103 ? -4.347 -4.314 27.716 1.00 94.94 103 GLY A O 1
ATOM 817 N N . HIS A 1 104 ? -5.896 -3.711 29.223 1.00 95.06 104 HIS A N 1
ATOM 818 C CA . HIS A 1 104 ? -6.606 -5.000 29.241 1.00 95.06 104 HIS A CA 1
ATOM 819 C C . HIS A 1 104 ? -7.496 -5.213 27.999 1.00 95.06 104 HIS A C 1
ATOM 821 O O . HIS A 1 104 ? -8.717 -5.354 28.102 1.00 95.06 104 HIS A O 1
ATOM 827 N N . PHE A 1 105 ? -6.907 -5.158 26.801 1.00 92.06 105 PHE A N 1
ATOM 828 C CA . PHE A 1 105 ? -7.619 -5.355 25.530 1.00 9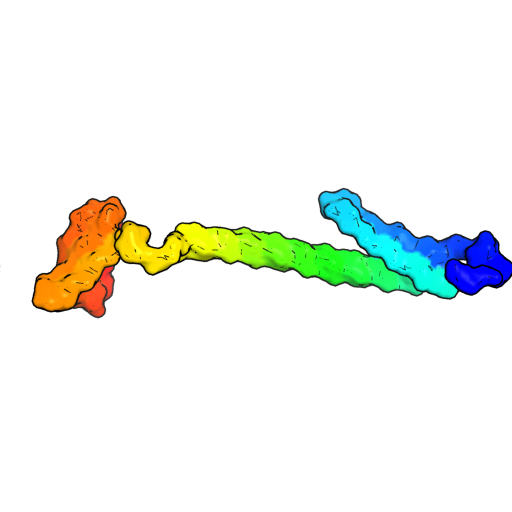2.06 105 PHE A CA 1
ATOM 829 C C . PHE A 1 105 ? -8.042 -6.804 25.279 1.00 92.06 105 PHE A C 1
ATOM 831 O O . PHE A 1 105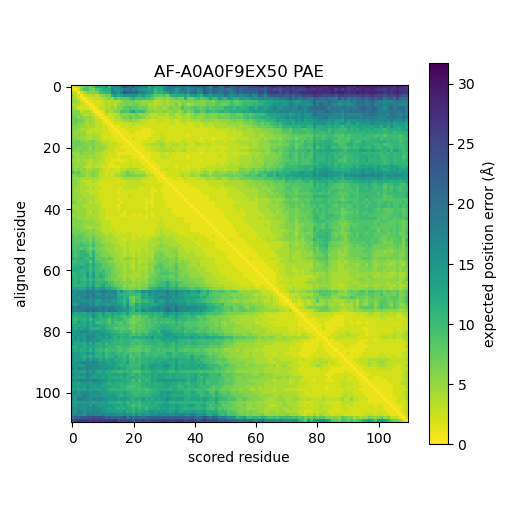 ? -8.950 -7.048 24.488 1.00 92.06 105 PHE A O 1
ATOM 838 N N . ASP A 1 106 ? -7.411 -7.742 25.973 1.00 93.31 106 ASP A N 1
ATOM 839 C CA . ASP A 1 106 ? -7.745 -9.160 26.005 1.00 93.31 106 ASP A CA 1
ATOM 840 C C . ASP A 1 106 ? -9.236 -9.398 26.306 1.00 93.31 106 ASP A C 1
ATOM 842 O O . ASP A 1 106 ? -9.874 -10.223 25.663 1.00 93.31 106 ASP A O 1
ATOM 846 N N . LEU A 1 107 ? -9.846 -8.549 27.137 1.00 92.25 107 LEU A N 1
ATOM 847 C CA . LEU A 1 107 ? -11.278 -8.575 27.465 1.00 92.25 107 LEU A CA 1
ATOM 848 C C . LEU A 1 107 ? -12.231 -8.274 26.285 1.00 92.25 107 LEU A C 1
ATOM 850 O O . LEU A 1 107 ? -13.449 -8.293 26.471 1.00 92.25 107 LEU A O 1
ATOM 854 N N . LEU A 1 108 ? -11.712 -7.909 25.107 1.00 89.31 108 LEU A N 1
ATOM 855 C CA . LEU A 1 108 ? -12.501 -7.605 23.905 1.00 89.31 108 LEU A CA 1
ATOM 856 C C . LEU A 1 108 ? -12.334 -8.636 22.781 1.00 89.31 108 LEU A C 1
ATOM 858 O O . LEU A 1 108 ? -13.091 -8.567 21.807 1.00 89.31 108 LEU A O 1
ATOM 862 N N . TRP A 1 109 ? -11.357 -9.543 22.871 1.00 81.94 109 TRP A N 1
ATOM 863 C CA . TRP A 1 109 ? -11.022 -10.467 21.778 1.00 81.94 1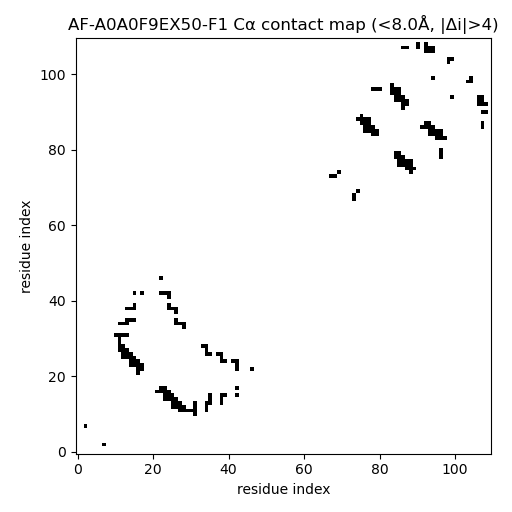09 TRP A CA 1
ATOM 864 C C . TRP A 1 109 ? -10.426 -11.822 22.196 1.00 81.94 109 TRP A C 1
ATOM 866 O O . TRP A 1 109 ? -9.996 -12.564 21.312 1.00 81.94 109 TRP A O 1
ATOM 876 N N . LEU A 1 110 ? -10.364 -12.131 23.495 1.00 63.75 110 LEU A N 1
ATOM 877 C CA . LEU A 1 110 ? -10.242 -13.504 24.002 1.00 63.75 110 LEU A CA 1
ATOM 878 C C . LEU A 1 110 ? -11.632 -14.129 24.142 1.00 63.75 110 LEU A C 1
ATOM 880 O O . LEU A 1 110 ? -11.739 -15.338 23.854 1.00 63.75 110 LEU A O 1
#

Foldseek 3Di:
DDDDPLNVPDPQKDKDADVVVRDIFIADDNHNVVRVVVRVVVSVVVVVVVVVCVVVVVVVVVVCVVCDPVDPVPDQKDQDVVVQKIAGPVQRFIDGVVCVVVVVCVSHPD

Sequence (110 aa):
GKGGQHRNKRQNCCRVIHKPTGISESRQGRKRESNLREAKQALLVRLRNSGNDFSLGKINLNRKNQVGSGMRGDKIRTYRFQDNRVADHRSGLKTSCSKILKGHFDLLWL

Nearest PDB structures (foldseek):
  8p18-assembly1_6  TM=8.263E-01  e=1.750E-05  Escherichia coli K-12
  5mgp-assembly1_z  TM=7.631E-01  e=6.853E-06  Escherichia coli
  4v67-assembly2_CX  TM=8.356E-01  e=3.418E-05  Thermus thermophilus
  5u9f-assembly1_Z  TM=7.046E-01  e=1.871E-05  Escherichia coli K-12
  4v9n-assembly2_CY  TM=7.093E-01  e=1.252E-05  Thermus thermophilus HB27

Radius of gyration: 29.68 Å; Cα contacts (8 Å, |Δi|>4): 111; chains: 1; bounding box: 47×30×80 Å

Solvent-accessible surface area (backbone atoms only — not comparable to full-atom values): 6492 Å² total; per-residue (Å²): 125,98,78,49,73,68,62,80,74,47,86,21,62,32,75,48,67,44,76,94,78,67,52,67,31,70,25,72,56,95,46,40,67,60,19,44,53,53,24,52,53,53,40,52,52,52,51,52,51,53,52,50,52,52,53,50,50,53,52,50,52,53,50,46,66,73,62,56,88,77,47,85,84,74,52,54,60,48,81,38,74,94,76,40,32,31,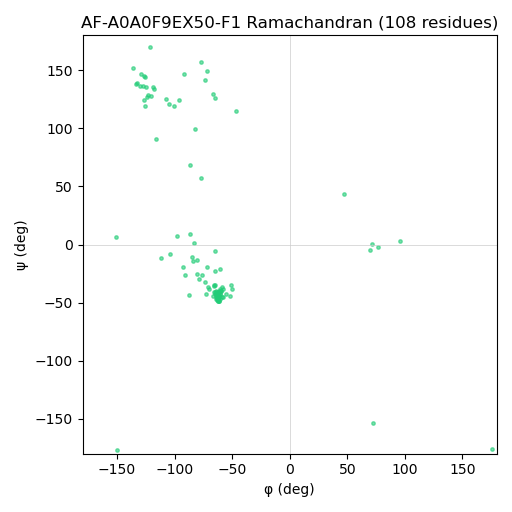40,29,69,82,71,68,33,65,49,44,40,71,49,43,77,72,66,51,54,60,68,48,78,114

pLDDT: mean 91.93, std 7.21, range [57.91, 97.31]

InterPro domains:
  IPR000352 Peptide chain release factor class I [PF00472] (1-90)
  IPR045853 Peptide chain release factor class I superfamily [SSF75620] (1-108)
  IPR050057 Prokaryotic/Mitochondrial Release Factor [PTHR43804] (1-106)

Organism: NCBI:txid412755

Mean predicted aligned error: 7.41 Å

=== Feature glossary ===
The record interleaves many kinds of information about one protein. Here is each kind framed as the question it answers.

Q: Are the domains correctly placed relative to each other?
A: Predicted aligned error is AlphaFold's pairwise confidence. Unlike pLDDT (per-residue), PAE is per-residue-pair and captures whether two parts of the structure are correctly placed relative to each other. Units are ångströms of expected positional error.

Q: Which residues are in helices, strands, or loops?
A: Eight-state secondary structure (DSSP): H is the canonical α-helix, G the tighter 3₁₀-helix, I the wider π-helix; E/B are β-structure, T and S are turns and bends, and '-' is everything else. DSSP derives these from the pattern of main-chain N–H···O=C hydrogen bonds, not from the sequence.

Q: What if only a Cα trace is available?
A: P-SEA three-state annotation labels each residue as helix, strand, or coil based purely on the geometry of the Cα trace. It serves as a fallback when the full backbone (and thus DSSP) is unavailable.

Q: What are the backbone torsion angles?
A: φ (phi) and ψ (psi) are the two rotatable backbone dihedrals per residue: φ is the C(i-1)–N–Cα–C torsion, ψ is the N–Cα–C–N(i+1) torsion, both in degrees on (−180°, 180°]. α-helical residues cluster near (−60°, −45°); β-strand residues near (−120°, +130°). A Ramachandran plot is simply a scatter of (φ, ψ) for every residue.

Q: What known structures does this most resemble?
A: Structural nearest neighbors (via Foldseek easy-search vs the PDB). Reported per hit: target PDB id, E-value, and alignment TM-score. A TM-score above ~0.5 is the conventional threshold for 'same fold'.

Q: What family and function is it annotated with?
A: Database cross-references. InterPro integrates a dozen domain/family signature databases into unified entries with residue-range hits. GO terms attach function/process/location labels with evidence codes. CATH codes position the fold in a four-level structural taxonomy. Organism is the NCBI-taxonomy species name.

Q: Which residues are buried vs exposed?
A: Solvent accessibility: the surface area of each residue that a 1.4 Å water probe can touch, in Å². When only backbone atoms are present the absolute values are lower than full-atom SASA (side chains contribute most of the area) and are flagged as backbone-only.

Q: What do the diagnostic plots show?
A: Three diagnostic plots accompany the record. The Cα contact map visualizes the tertiary structure as a 2D adjacency matrix (8 Å cutoff, sequence-local contacts suppressed). The Ramachandran plot shows the distribution of backbone (φ, ψ) torsions, with points in the α and β basins reflecting secondary structure content. The PAE plot shows AlphaFold's inter-residue confidence as a color matrix.

Q: What is the amino-acid chain?
A: The amino-acid sequence is the protein's primary structure: the linear order of residues from the N-terminus to the C-terminus, written in one-letter code. Everything else here — the 3D coordinates, the secondary structure, the domain annotations — is ultimately a consequence of this string.

Q: What do the rendered images show?
A: The six renders are orthographic views along the three Cartesian axes in both directions. Representation (cartoon, sticks, or surface) and color scheme (sequence-rainbow or by-chain) vary across proteins so the training set covers all the common visualization conventions.

Q: Where is each backbone atom in 3D?
A: The mmCIF table is the protein's shape written out atom by atom. For each backbone N, Cα, C, and carbonyl O, it records an (x, y, z) coordinate triple in Å plus the residue type, chain letter, and residue number.

Q: How mobile is each atom in the crystal?
A: For experimental (PDB) structures, the B-factor (temperature factor) quantifies the positional spread of each atom in the crystal — a combination of thermal vibration and static disorder — in units of Å². High B-factors mark flexible loops or poorly resolved regions; low B-factors mark the rigid, well-ordered core.

Q: How big and how compact is the whole molecule?
A: Three whole-structure scalars: the radius of gyration (RMS distance of Cα from centroid, in Å), the count of 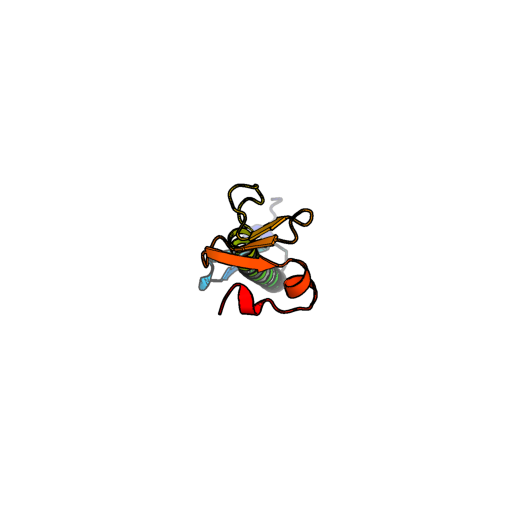Cα–Cα contacts (pairs closer than 8 Å and separated by more than four residues in sequence — i.e. tertiary, not local, contacts), and the bounding-box dimensions. Together they distinguish compact globular folds from extended fibres or disordered chains.

Q: What does the local fold look like, residue by residue?
A: A 3Di character summarizes, for each residue, the relative orientation of the Cα frame of its nearest spatial neighbor. Because it encodes fold topology rather than chemistry, 3Di alignments detect remote structural similarity that sequence alignment misses.

Q: How confident is the AlphaFold model at each residue?
A: For AlphaFold models, the B-factor field carries pLDDT — the model's own estimate of local accuracy on a 0–100 scale. Regions with pLDDT<50 should be treated as essentially unmodeled; they often correspond to intrinsically disordered segments.